Protein AF-X1P4J4-F1 (afdb_monomer)

pLDDT: mean 84.02, std 9.96, range [56.06, 95.88]

Mean predicted alig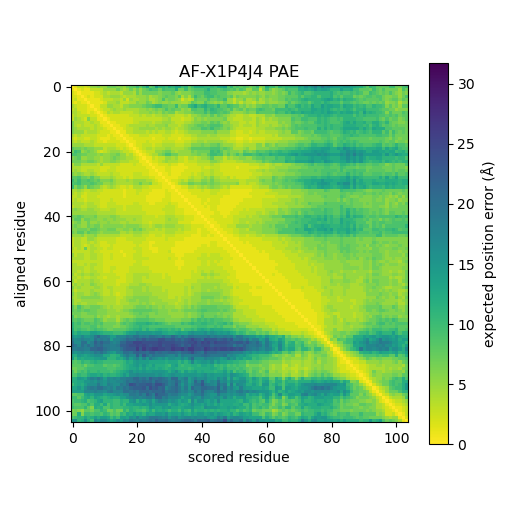ned error: 7.23 Å

Secondary structure (DSSP, 8-state):
-HHHHHHTTSB-TTS-B-TTSS-TTEEEETTEEEEEEE-GGGSTTSS-EEEEHHHHHHHHHHHHHHHHHHHHHHHHTT-SS---S-----STTTTT--HHHHH-

Radius of gyration: 17.4 Å; Cα contacts (8 Å, |Δi|>4): 92; chains: 1; bounding box: 40×24×51 Å

Nearest PDB structures (foldseek):
  4c1n-assembly2_K  TM=9.130E-01  e=7.853E-08  Carboxydothermus hydrogenoformans
  3zyy-assembly1_X  TM=9.201E-01  e=5.416E-07  Carboxydothermus hydrogenoformans

Foldseek 3Di:
DVLVCCVVQQADPVLDGDPPDPDPQWDADPQGIKGFPDDLVRDPVSHTDIDHSVNSVVVVVVLVVVVVVLVVVCVVVPNPDSPDPDDDDDDPCPVPDDPVSSVD

Structure (mmCIF, N/CA/C/O backbone):
data_AF-X1P4J4-F1
#
_entry.id   AF-X1P4J4-F1
#
loop_
_atom_site.group_PDB
_atom_site.id
_atom_site.type_symbol
_atom_site.label_atom_id
_atom_site.label_alt_id
_atom_site.label_comp_id
_atom_site.label_asym_id
_atom_site.label_entity_id
_atom_site.label_seq_id
_atom_site.pdbx_PDB_ins_code
_atom_site.Cartn_x
_atom_site.Cartn_y
_atom_site.Cartn_z
_atom_site.occupancy
_atom_site.B_iso_or_equiv
_atom_site.auth_seq_id
_atom_site.auth_comp_id
_atom_site.auth_asym_id
_atom_site.auth_atom_id
_atom_site.pdbx_PDB_model_num
ATOM 1 N N . MET A 1 1 ? 1.631 -8.571 2.276 1.00 72.38 1 MET A N 1
ATOM 2 C CA . MET A 1 1 ? 0.433 -7.997 2.928 1.00 72.38 1 MET A CA 1
ATOM 3 C C . MET A 1 1 ? -0.673 -7.705 1.920 1.00 72.38 1 MET A C 1
ATOM 5 O O . MET A 1 1 ? -1.690 -8.378 2.007 1.00 72.38 1 MET A O 1
ATOM 9 N N . LEU A 1 2 ? -0.473 -6.803 0.942 1.00 74.06 2 LEU A N 1
ATOM 10 C CA . LEU A 1 2 ? -1.459 -6.562 -0.131 1.00 74.06 2 LEU A CA 1
ATOM 11 C C . LEU A 1 2 ? -1.866 -7.844 -0.861 1.00 74.06 2 LEU A C 1
ATOM 13 O O . LEU A 1 2 ? -3.054 -8.121 -0.968 1.00 74.06 2 LEU A O 1
ATOM 17 N N . TYR A 1 3 ? -0.884 -8.663 -1.256 1.00 79.12 3 TYR A N 1
ATOM 18 C CA . TYR A 1 3 ? -1.139 -9.975 -1.852 1.00 79.12 3 TYR A CA 1
ATOM 19 C C . TYR A 1 3 ? -2.090 -10.822 -0.999 1.00 79.12 3 TYR A C 1
ATOM 21 O O . TYR A 1 3 ? -3.092 -11.321 -1.489 1.00 79.12 3 TYR A O 1
ATOM 29 N N . SER A 1 4 ? -1.817 -10.940 0.305 1.00 78.44 4 SER A N 1
ATOM 30 C CA . SER A 1 4 ? -2.660 -11.715 1.219 1.00 78.44 4 SER A CA 1
ATOM 31 C C . SER A 1 4 ? -4.085 -11.168 1.265 1.00 78.44 4 SER A C 1
ATOM 33 O O . SER A 1 4 ? -5.027 -11.946 1.276 1.00 78.44 4 SER A O 1
ATOM 35 N N . PHE A 1 5 ? -4.249 -9.844 1.255 1.00 80.94 5 PHE A N 1
ATOM 36 C CA . PHE A 1 5 ? -5.558 -9.195 1.295 1.00 80.94 5 PHE A CA 1
ATOM 37 C C . PHE A 1 5 ? -6.342 -9.391 -0.005 1.00 80.94 5 PHE A C 1
ATOM 39 O O . PHE A 1 5 ? -7.546 -9.620 0.054 1.00 80.94 5 PHE A O 1
ATOM 46 N N . GLN A 1 6 ? -5.682 -9.346 -1.162 1.00 77.12 6 GLN A N 1
ATOM 47 C CA . GLN A 1 6 ? -6.313 -9.659 -2.446 1.00 77.12 6 GLN A CA 1
ATOM 48 C C . GLN A 1 6 ? -6.660 -11.146 -2.553 1.00 77.12 6 GLN A C 1
ATOM 50 O O . GLN A 1 6 ? -7.774 -11.494 -2.930 1.00 77.12 6 GLN A O 1
ATOM 55 N N . HIS A 1 7 ? -5.738 -12.025 -2.156 1.00 79.69 7 HIS A N 1
ATOM 56 C CA . HIS A 1 7 ? -5.917 -13.473 -2.231 1.00 79.69 7 HIS A CA 1
ATOM 57 C C . HIS A 1 7 ? -7.069 -13.967 -1.347 1.00 79.69 7 HIS A C 1
ATOM 59 O O . HIS A 1 7 ? -7.817 -14.852 -1.746 1.00 79.69 7 HIS A O 1
ATOM 65 N N . VAL A 1 8 ? -7.255 -13.364 -0.166 1.00 82.81 8 VAL A N 1
ATOM 66 C CA . VAL A 1 8 ? -8.384 -13.675 0.728 1.00 82.81 8 VAL A CA 1
ATOM 67 C C . VAL A 1 8 ? -9.633 -12.819 0.464 1.00 82.81 8 VAL A C 1
ATOM 69 O O . VAL A 1 8 ? -10.585 -12.875 1.238 1.00 82.81 8 VAL A O 1
ATOM 72 N N . GLY A 1 9 ? -9.645 -12.016 -0.608 1.00 82.81 9 GLY A N 1
ATOM 73 C CA . GLY A 1 9 ? -10.814 -11.245 -1.052 1.00 82.81 9 GLY A CA 1
ATOM 74 C C . GLY A 1 9 ? -11.177 -10.028 -0.193 1.00 82.81 9 GLY A C 1
ATOM 75 O O . GLY A 1 9 ? -12.283 -9.501 -0.314 1.00 82.81 9 GLY A O 1
ATOM 76 N N . VAL A 1 10 ? -10.265 -9.572 0.671 1.00 87.69 10 VAL A N 1
ATOM 77 C CA . VAL A 1 10 ? -10.420 -8.371 1.512 1.00 87.69 10 VAL A CA 1
ATOM 78 C C . VAL A 1 10 ? -10.292 -7.090 0.697 1.00 87.69 10 VAL A C 1
ATOM 80 O O . VAL A 1 10 ? -10.970 -6.115 1.007 1.00 87.69 10 VAL A O 1
ATOM 83 N N . ILE A 1 11 ? -9.469 -7.092 -0.353 1.00 88.81 11 ILE A N 1
ATOM 84 C CA . ILE A 1 11 ? -9.319 -5.972 -1.291 1.00 88.81 11 ILE A CA 1
ATOM 85 C C . ILE A 1 11 ? -9.583 -6.479 -2.716 1.00 88.81 11 ILE A C 1
ATOM 87 O O . ILE A 1 11 ? -9.114 -7.554 -3.086 1.00 88.81 11 ILE A O 1
ATOM 91 N N . GLY A 1 12 ? -10.307 -5.703 -3.524 1.00 85.31 12 GLY A N 1
ATOM 92 C CA . GLY A 1 12 ? -10.459 -5.942 -4.962 1.00 85.31 12 GLY A CA 1
ATOM 93 C C . GLY A 1 12 ? -9.230 -5.531 -5.788 1.00 85.31 12 GLY A C 1
ATOM 94 O O . GLY A 1 12 ? -8.304 -4.880 -5.307 1.00 85.31 12 GLY A O 1
ATOM 95 N N . GLN A 1 13 ? -9.224 -5.849 -7.086 1.00 80.38 13 GLN A N 1
ATOM 96 C CA . GLN A 1 13 ? -8.136 -5.422 -7.988 1.00 80.38 13 GLN A CA 1
ATOM 97 C C . GLN A 1 13 ? -8.018 -3.893 -8.121 1.00 80.38 13 GLN A C 1
ATOM 99 O O . GLN A 1 13 ? -6.964 -3.379 -8.474 1.00 80.38 13 GLN A O 1
ATOM 104 N N . ASN A 1 14 ? -9.084 -3.161 -7.798 1.00 82.88 14 ASN A N 1
ATOM 105 C CA . ASN A 1 14 ? -9.122 -1.700 -7.786 1.00 82.88 14 ASN A CA 1
ATOM 106 C C . ASN A 1 14 ? -8.537 -1.067 -6.506 1.00 82.88 14 ASN A C 1
ATOM 108 O O . ASN A 1 14 ? -8.680 0.138 -6.327 1.00 82.88 14 ASN A O 1
ATOM 112 N N . GLY A 1 15 ? -7.954 -1.855 -5.594 1.00 84.44 15 GLY A N 1
ATOM 113 C CA . GLY A 1 15 ? -7.392 -1.348 -4.336 1.00 84.44 15 GLY A CA 1
ATOM 114 C C . GLY A 1 15 ? -8.431 -1.014 -3.258 1.00 84.44 15 GLY A C 1
ATOM 115 O O . GLY A 1 15 ? -8.065 -0.519 -2.196 1.00 84.44 15 GLY A O 1
ATOM 116 N N . LYS A 1 16 ? -9.720 -1.305 -3.488 1.00 89.12 16 LYS A N 1
ATOM 117 C CA . LYS A 1 16 ? -10.807 -1.007 -2.542 1.00 89.12 16 LYS A CA 1
ATOM 118 C C . LYS A 1 16 ? -11.152 -2.193 -1.659 1.00 89.12 16 LYS A C 1
ATOM 120 O O . LYS A 1 16 ? -11.149 -3.336 -2.120 1.00 89.12 16 LY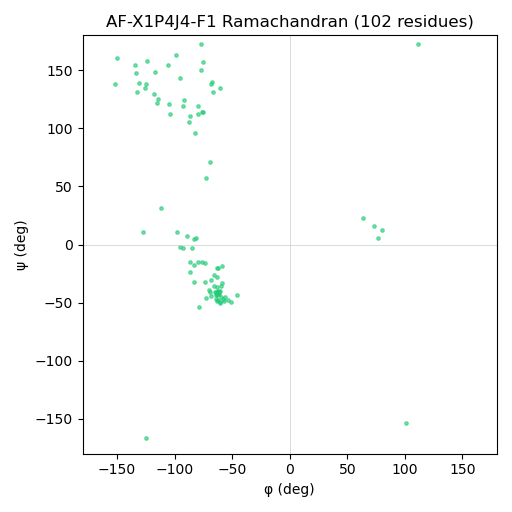S A O 1
ATOM 125 N N . PHE A 1 17 ? -11.484 -1.917 -0.398 1.00 92.56 17 PHE A N 1
ATOM 126 C CA . PHE A 1 17 ? -11.919 -2.961 0.526 1.00 92.56 17 PHE A CA 1
ATOM 127 C C . PHE A 1 17 ? -13.277 -3.532 0.120 1.00 92.56 17 PHE A C 1
ATOM 129 O O . PHE A 1 17 ? -14.194 -2.797 -0.253 1.00 92.56 17 PHE A O 1
ATOM 136 N N . ASN A 1 18 ? -13.421 -4.848 0.254 1.00 90.38 18 ASN A N 1
ATOM 137 C CA . ASN A 1 18 ? -14.701 -5.514 0.101 1.00 90.38 18 ASN A CA 1
ATOM 138 C C . ASN A 1 18 ? -15.569 -5.266 1.346 1.00 90.38 18 ASN A C 1
ATOM 140 O O . ASN A 1 18 ? -15.249 -5.712 2.450 1.00 90.38 18 ASN A O 1
ATOM 144 N N . ARG A 1 19 ? -16.666 -4.530 1.153 1.00 87.62 19 ARG A N 1
ATOM 145 C CA . ARG A 1 19 ? -17.581 -4.090 2.219 1.00 87.62 19 ARG A CA 1
ATOM 146 C C . ARG A 1 19 ? -18.654 -5.125 2.547 1.00 87.62 19 ARG A C 1
ATOM 148 O O . ARG A 1 19 ? -19.261 -5.037 3.608 1.00 87.62 19 ARG A O 1
ATOM 155 N N . ASP A 1 20 ? -18.840 -6.111 1.675 1.00 86.31 20 ASP A N 1
ATOM 156 C CA . ASP A 1 20 ? -19.834 -7.174 1.841 1.00 86.31 20 ASP A CA 1
ATOM 157 C C . ASP A 1 20 ? -19.301 -8.331 2.702 1.00 86.31 20 ASP A C 1
ATOM 159 O O . ASP A 1 20 ? -20.014 -9.289 3.007 1.00 86.31 20 ASP A O 1
ATOM 163 N N . LEU A 1 21 ? -18.035 -8.257 3.124 1.00 83.88 21 LEU A N 1
ATOM 164 C CA . LEU A 1 21 ? -17.447 -9.238 4.022 1.00 83.88 21 LEU A CA 1
ATOM 165 C C . LEU A 1 21 ? -18.101 -9.169 5.400 1.00 83.88 21 LEU A C 1
ATOM 167 O O . LEU A 1 21 ? -18.147 -8.118 6.039 1.00 83.88 21 LEU A O 1
ATOM 171 N N . ALA A 1 22 ? -18.498 -10.331 5.919 1.00 84.25 22 ALA A N 1
ATOM 172 C CA . ALA A 1 22 ? -19.007 -10.494 7.278 1.00 84.25 22 ALA A CA 1
ATOM 173 C C . ALA A 1 22 ? -17.882 -10.375 8.333 1.00 84.25 22 ALA A C 1
ATOM 175 O O . ALA A 1 22 ? -17.629 -11.288 9.118 1.00 84.25 22 ALA A O 1
ATOM 176 N N . THR A 1 23 ? -17.169 -9.247 8.350 1.00 86.88 23 THR A N 1
ATOM 177 C CA . THR A 1 23 ? -16.072 -8.957 9.277 1.00 86.88 23 THR A CA 1
ATOM 178 C C . THR A 1 23 ? -16.239 -7.590 9.919 1.00 86.88 23 THR A C 1
ATOM 180 O O . THR A 1 23 ? -16.542 -6.600 9.267 1.00 86.88 23 THR A O 1
ATOM 183 N N . LYS A 1 24 ? -15.953 -7.511 11.220 1.00 89.12 24 LYS A N 1
ATOM 184 C CA . LYS A 1 24 ? -15.903 -6.236 11.956 1.00 89.12 24 LYS A CA 1
ATOM 185 C C . LYS A 1 24 ? -14.561 -5.509 11.801 1.00 89.12 24 LYS A C 1
ATOM 187 O O . LYS A 1 24 ? -14.313 -4.542 12.514 1.00 89.12 24 LYS A O 1
ATOM 192 N N . ARG A 1 25 ? -13.645 -6.035 10.976 1.00 92.75 25 ARG A N 1
ATOM 193 C CA . ARG A 1 25 ? -12.308 -5.453 10.774 1.00 92.75 25 ARG A CA 1
ATOM 194 C C . ARG A 1 25 ? -12.282 -4.375 9.698 1.00 92.75 25 ARG A C 1
ATOM 196 O O . ARG A 1 25 ? -11.393 -3.540 9.769 1.00 92.75 25 ARG A O 1
ATOM 203 N N . VAL A 1 26 ? -13.224 -4.390 8.755 1.00 94.06 26 VAL A N 1
ATOM 204 C CA . VAL A 1 26 ? -13.387 -3.346 7.735 1.00 94.06 26 VAL A CA 1
ATOM 205 C C . VAL A 1 26 ? -14.377 -2.312 8.265 1.00 94.06 26 VAL A C 1
ATOM 207 O O . VAL A 1 26 ? -15.487 -2.676 8.653 1.00 94.06 26 VAL A O 1
ATOM 210 N N . ARG A 1 27 ? -13.988 -1.037 8.309 1.00 94.12 27 ARG A N 1
ATOM 211 C CA . ARG A 1 27 ? -14.858 0.063 8.760 1.00 94.12 27 ARG A CA 1
ATOM 212 C C . ARG A 1 27 ? -14.507 1.382 8.057 1.00 94.12 27 ARG A C 1
ATOM 214 O O . ARG A 1 27 ? -13.400 1.489 7.531 1.00 94.12 27 ARG A O 1
ATOM 221 N N . PRO A 1 28 ? -15.409 2.380 8.037 1.00 93.56 28 PRO A N 1
ATOM 222 C CA . PRO A 1 28 ? -15.048 3.733 7.624 1.00 93.56 28 PRO A CA 1
ATOM 223 C C . PRO A 1 28 ? -14.101 4.388 8.645 1.00 93.56 28 PRO A C 1
ATOM 225 O O . PRO A 1 28 ? -14.313 4.272 9.853 1.00 93.56 28 PRO A O 1
ATOM 228 N N . GLY A 1 29 ? -13.085 5.083 8.141 1.00 91.75 29 GLY A N 1
ATOM 229 C CA . GLY A 1 29 ? -12.149 5.940 8.870 1.00 91.75 29 GLY A CA 1
ATOM 230 C C . GLY A 1 29 ? -12.115 7.359 8.281 1.00 91.75 29 GLY A C 1
ATOM 231 O O . GLY A 1 29 ? -12.991 7.736 7.501 1.00 91.75 29 GLY A O 1
ATOM 232 N N . SER A 1 30 ? -11.112 8.158 8.657 1.00 89.19 30 SER A N 1
ATOM 233 C CA . SER A 1 30 ? -10.940 9.543 8.174 1.00 89.19 30 SER A CA 1
ATOM 234 C C . SER A 1 30 ? -10.630 9.627 6.680 1.00 89.19 30 SER A C 1
ATOM 236 O O . SER A 1 30 ? -11.109 10.529 6.000 1.00 89.19 30 SER A O 1
ATOM 238 N N . ASP A 1 31 ? -9.866 8.661 6.176 1.00 86.12 31 ASP A N 1
ATOM 239 C CA . ASP A 1 31 ? -9.269 8.678 4.837 1.00 86.12 31 ASP A CA 1
ATOM 240 C C . ASP A 1 31 ? -9.887 7.611 3.918 1.00 86.12 31 ASP A C 1
ATOM 242 O O . ASP A 1 31 ? -9.237 7.038 3.046 1.00 86.12 31 ASP A O 1
ATOM 246 N N . GLY A 1 32 ? -11.169 7.312 4.137 1.00 90.56 32 GLY A N 1
ATOM 247 C CA . GLY A 1 32 ? -11.886 6.235 3.460 1.00 90.56 32 GLY A CA 1
ATOM 248 C C . GLY A 1 32 ? -12.007 4.991 4.333 1.00 90.56 32 GLY A C 1
ATOM 249 O O . GLY A 1 32 ? -12.067 5.083 5.556 1.00 90.56 32 GLY A O 1
ATOM 250 N N . TYR A 1 33 ? -12.121 3.817 3.716 1.00 94.38 33 TYR A N 1
ATOM 251 C CA . TYR A 1 33 ? -12.207 2.571 4.477 1.00 94.38 33 TYR A CA 1
ATOM 252 C C . TYR A 1 33 ? -10.833 2.140 4.996 1.00 94.38 33 TYR A C 1
ATOM 254 O O . TYR A 1 33 ? -9.798 2.382 4.375 1.00 94.38 33 TYR A O 1
ATOM 262 N N . GLU A 1 34 ? -10.840 1.461 6.136 1.00 95.19 34 GLU A N 1
ATOM 263 C CA . GLU A 1 34 ? -9.650 0.908 6.769 1.00 95.19 34 GLU A CA 1
ATOM 264 C C . GLU A 1 34 ? -9.889 -0.531 7.228 1.00 95.19 34 GLU A C 1
ATOM 266 O O . GLU A 1 34 ? -11.020 -0.938 7.517 1.00 95.19 34 GLU A O 1
ATOM 271 N N . TYR A 1 35 ? -8.803 -1.296 7.321 1.00 94.62 35 TYR A N 1
ATOM 272 C CA . TYR A 1 35 ? -8.794 -2.638 7.884 1.00 94.62 35 TYR A CA 1
ATOM 273 C C . TYR A 1 35 ? -7.962 -2.686 9.164 1.00 94.62 35 TYR A C 1
ATOM 275 O O . TYR A 1 35 ? -6.775 -2.363 9.164 1.00 94.62 35 TYR A O 1
ATOM 283 N N . ILE A 1 36 ? -8.565 -3.166 10.251 1.00 94.69 36 ILE A N 1
ATOM 284 C CA . ILE A 1 36 ? -7.891 -3.335 11.542 1.00 94.69 36 ILE A CA 1
ATOM 285 C C . ILE A 1 36 ? -6.981 -4.567 11.497 1.00 94.69 36 ILE A C 1
ATOM 287 O O . ILE A 1 36 ? -7.463 -5.704 11.452 1.00 94.69 36 ILE A O 1
ATOM 291 N N . LEU A 1 37 ? -5.668 -4.351 11.586 1.00 93.06 37 LEU A N 1
ATOM 292 C CA . LEU A 1 37 ? -4.655 -5.404 11.710 1.00 93.06 37 LEU A CA 1
ATOM 293 C C . LEU A 1 37 ? -4.593 -5.919 13.144 1.00 93.06 37 LEU A C 1
ATOM 295 O O . LEU A 1 37 ? -4.795 -7.111 13.385 1.00 93.06 37 LEU A O 1
ATOM 299 N N . ALA A 1 38 ? -4.421 -5.003 14.093 1.00 95.12 38 ALA A N 1
ATOM 300 C CA . ALA A 1 38 ? -4.391 -5.282 15.522 1.00 95.12 38 ALA A CA 1
ATOM 301 C C . ALA A 1 38 ? -5.292 -4.285 16.250 1.00 95.12 38 ALA A C 1
ATOM 303 O O . ALA A 1 38 ? -5.225 -3.083 16.001 1.00 95.12 38 ALA A O 1
ATOM 304 N N . ARG A 1 39 ? -6.160 -4.779 17.134 1.00 94.75 39 ARG A N 1
ATOM 305 C CA . ARG A 1 39 ? -7.039 -3.921 17.942 1.00 94.75 39 ARG A CA 1
ATOM 306 C C . ARG A 1 39 ? -6.245 -3.250 19.055 1.00 94.75 39 ARG A C 1
ATOM 308 O O . ARG A 1 39 ? -5.283 -3.830 19.534 1.00 94.75 39 ARG A O 1
ATOM 315 N N . ALA A 1 40 ? -6.714 -2.122 19.576 1.00 95.81 40 ALA A N 1
ATOM 316 C CA . ALA A 1 40 ? -6.070 -1.377 20.660 1.00 95.81 40 ALA A CA 1
ATOM 317 C C . ALA A 1 40 ? -5.611 -2.262 21.833 1.00 95.81 40 ALA A C 1
ATOM 319 O O . ALA A 1 40 ? -4.473 -2.148 22.280 1.00 95.81 40 ALA A O 1
ATOM 320 N N . ARG A 1 41 ? -6.458 -3.211 22.261 1.00 95.88 41 ARG A N 1
ATOM 321 C CA . ARG A 1 41 ? -6.175 -4.183 23.339 1.00 95.88 41 ARG A CA 1
ATOM 322 C C . ARG A 1 41 ? -5.017 -5.154 23.047 1.00 95.88 41 ARG A C 1
ATOM 324 O O . ARG A 1 41 ? -4.512 -5.788 23.961 1.00 95.88 41 ARG A O 1
ATOM 331 N N . GLU A 1 42 ? -4.668 -5.327 21.776 1.00 95.00 42 GLU A N 1
ATOM 332 C CA . GLU A 1 42 ? -3.595 -6.195 21.271 1.00 95.00 42 GLU A CA 1
ATOM 333 C C . GLU A 1 42 ? -2.288 -5.402 21.061 1.00 95.00 42 GLU A C 1
ATOM 335 O O . GLU A 1 42 ? -1.273 -5.978 20.682 1.00 95.00 42 GLU A O 1
ATOM 340 N N . THR A 1 43 ? -2.294 -4.084 21.299 1.00 95.31 43 THR A N 1
ATOM 341 C CA . THR A 1 43 ? -1.166 -3.186 21.013 1.00 95.31 43 THR A CA 1
ATOM 342 C C . THR A 1 43 ? -0.620 -2.543 22.283 1.00 95.31 43 THR A C 1
ATOM 344 O O . THR A 1 43 ? -1.368 -2.215 23.200 1.00 95.31 43 THR A O 1
ATOM 347 N N . GLN A 1 44 ? 0.686 -2.273 22.312 1.00 95.12 44 GLN A N 1
ATOM 348 C CA . GLN A 1 44 ? 1.324 -1.550 23.421 1.00 95.12 44 GLN A CA 1
ATOM 349 C C . GLN A 1 44 ? 1.013 -0.043 23.425 1.00 95.12 44 GLN A C 1
ATOM 351 O O . GLN A 1 44 ? 1.221 0.625 24.431 1.00 95.12 44 GLN A O 1
ATOM 356 N N . ILE A 1 45 ? 0.502 0.494 22.312 1.00 95.62 45 ILE A N 1
ATOM 357 C CA . ILE A 1 45 ? 0.176 1.919 22.154 1.00 95.62 45 ILE A CA 1
ATOM 358 C C . ILE A 1 45 ? -1.280 2.253 22.511 1.00 95.62 45 ILE A C 1
ATOM 360 O O . ILE A 1 45 ? -1.670 3.417 22.446 1.00 95.62 45 ILE A O 1
ATOM 364 N N . GLY A 1 46 ? -2.098 1.247 22.848 1.00 95.00 46 GLY A N 1
ATOM 365 C CA . GLY A 1 46 ? -3.507 1.430 23.208 1.00 95.00 46 GLY A CA 1
ATOM 366 C C . GLY A 1 46 ? -4.384 1.978 22.076 1.00 95.00 46 GLY A C 1
ATOM 367 O O . GLY A 1 46 ? -5.428 2.569 22.345 1.00 95.00 46 GLY A O 1
ATOM 368 N N . LYS A 1 47 ? -3.973 1.806 20.815 1.00 94.88 47 LYS A N 1
ATOM 369 C CA . LYS A 1 47 ? -4.678 2.290 19.618 1.00 94.88 47 LYS A CA 1
ATOM 370 C C . LYS A 1 47 ? -4.745 1.184 18.575 1.00 94.88 47 LYS A C 1
ATOM 372 O O . LYS A 1 47 ? -3.835 0.367 18.491 1.00 94.88 47 LYS A O 1
ATOM 377 N N . ASP A 1 48 ? -5.814 1.155 17.787 1.00 95.75 48 ASP A N 1
ATOM 378 C CA . ASP A 1 48 ? -5.911 0.219 16.666 1.00 95.75 48 ASP A CA 1
ATOM 379 C C . ASP A 1 48 ? -4.762 0.477 15.671 1.00 95.75 48 ASP A C 1
ATOM 381 O O . ASP A 1 48 ? -4.495 1.623 15.311 1.00 95.75 48 ASP A O 1
ATOM 385 N N . ILE A 1 49 ? -4.099 -0.587 15.212 1.00 95.31 49 ILE A N 1
ATOM 386 C CA . ILE A 1 49 ? -3.199 -0.538 14.055 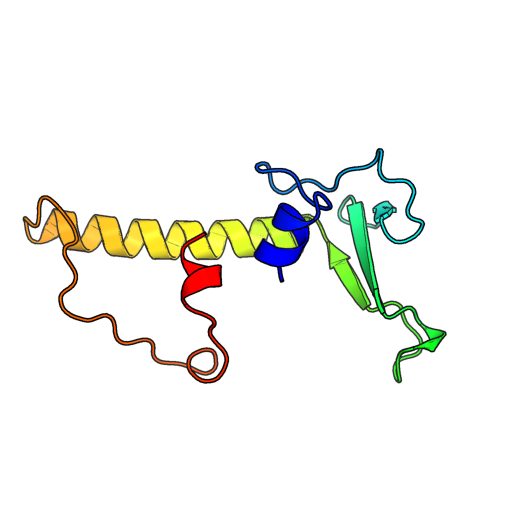1.00 95.31 49 ILE A CA 1
ATOM 387 C C . ILE A 1 49 ? -4.034 -0.905 12.836 1.00 95.31 49 ILE A C 1
ATOM 389 O O . ILE A 1 49 ? -4.579 -2.013 12.753 1.00 95.31 49 ILE A O 1
ATOM 393 N N . VAL A 1 50 ? -4.127 0.026 11.894 1.00 94.94 50 VAL A N 1
ATOM 394 C CA . VAL A 1 50 ? -4.980 -0.079 10.710 1.00 94.94 50 VAL A CA 1
ATOM 395 C C . VAL A 1 50 ? -4.159 0.084 9.435 1.00 94.94 50 VAL A C 1
ATOM 397 O O . VAL A 1 50 ? -3.069 0.649 9.462 1.00 94.94 50 VAL A O 1
ATOM 400 N N . ILE A 1 51 ? -4.686 -0.431 8.327 1.00 93.81 51 ILE A N 1
ATOM 401 C CA . ILE A 1 51 ? -4.239 -0.099 6.971 1.00 93.81 51 ILE A CA 1
ATOM 402 C C . ILE A 1 51 ? -5.405 0.539 6.221 1.00 93.81 51 ILE A C 1
ATOM 404 O O . ILE A 1 51 ? -6.512 -0.005 6.227 1.00 93.81 51 ILE A O 1
ATOM 408 N N . THR A 1 52 ? -5.170 1.694 5.609 1.00 94.56 52 THR A N 1
ATOM 409 C CA . THR A 1 52 ? -6.203 2.486 4.927 1.00 94.56 52 THR A CA 1
ATOM 410 C C . THR A 1 52 ? -6.194 2.253 3.416 1.00 94.56 52 THR A C 1
ATOM 412 O O . THR A 1 52 ? -5.211 1.767 2.853 1.00 94.56 52 THR A O 1
ATOM 415 N N . GLU A 1 53 ? -7.277 2.629 2.729 1.00 92.19 53 GLU A N 1
ATOM 416 C CA . GLU A 1 53 ? -7.283 2.680 1.258 1.00 92.19 53 GLU A CA 1
ATOM 417 C C . GLU A 1 53 ? -6.210 3.629 0.707 1.00 92.19 53 GLU A C 1
ATOM 419 O O . GLU A 1 53 ? -5.613 3.327 -0.321 1.00 92.19 53 GLU A O 1
ATOM 424 N N . VAL A 1 54 ? -5.902 4.725 1.407 1.00 92.62 54 VAL A N 1
ATOM 425 C CA . VAL A 1 54 ? -4.826 5.645 1.009 1.00 92.62 54 VAL A CA 1
ATOM 426 C C . VAL A 1 54 ? -3.457 4.965 1.081 1.00 92.62 54 VAL A C 1
ATOM 428 O O . VAL A 1 54 ? -2.649 5.125 0.166 1.00 92.62 54 VAL A O 1
ATOM 431 N N . ASP A 1 55 ? -3.195 4.163 2.115 1.00 92.19 55 ASP A N 1
ATOM 432 C CA . ASP A 1 55 ? -1.953 3.384 2.215 1.00 92.19 55 ASP A CA 1
ATOM 433 C C . ASP A 1 55 ? -1.833 2.374 1.067 1.00 92.19 55 ASP A C 1
ATOM 435 O O . ASP A 1 55 ? -0.762 2.219 0.473 1.00 92.19 55 ASP A O 1
ATOM 439 N N . ILE A 1 56 ? -2.942 1.708 0.728 1.00 90.94 56 ILE A N 1
ATOM 440 C CA . ILE A 1 56 ? -3.019 0.756 -0.388 1.00 90.94 56 ILE A CA 1
ATOM 441 C C . ILE A 1 56 ? -2.746 1.469 -1.717 1.00 90.94 56 ILE A C 1
ATOM 443 O O . ILE A 1 56 ? -1.903 1.012 -2.491 1.00 90.94 56 ILE A O 1
ATOM 447 N N . ASP A 1 57 ? -3.401 2.603 -1.962 1.00 90.25 57 ASP A N 1
ATOM 448 C CA . ASP A 1 57 ? -3.236 3.399 -3.180 1.00 90.25 57 ASP A CA 1
ATOM 449 C C . ASP A 1 57 ? -1.797 3.920 -3.319 1.00 90.25 57 ASP A C 1
ATOM 451 O O . ASP A 1 57 ? -1.209 3.871 -4.405 1.00 90.25 57 ASP A O 1
ATOM 455 N N . ASN A 1 58 ? -1.190 4.369 -2.219 1.00 90.19 58 ASN A N 1
ATOM 456 C CA . ASN A 1 58 ? 0.207 4.801 -2.193 1.00 90.19 58 ASN A CA 1
ATOM 457 C C . ASN A 1 58 ? 1.164 3.650 -2.528 1.00 90.19 58 ASN A C 1
ATOM 459 O O . ASN A 1 58 ? 2.105 3.832 -3.306 1.00 90.19 58 ASN A O 1
ATOM 463 N N . LEU A 1 59 ? 0.906 2.453 -2.000 1.00 88.31 59 LEU A N 1
ATOM 464 C CA . LEU A 1 59 ? 1.730 1.277 -2.266 1.00 88.31 59 LEU A CA 1
ATOM 465 C C . LEU A 1 59 ? 1.587 0.784 -3.717 1.00 88.31 59 LEU A C 1
ATOM 467 O O . LEU A 1 59 ? 2.592 0.468 -4.358 1.00 88.31 59 LEU A O 1
ATOM 471 N N . LEU A 1 60 ? 0.369 0.787 -4.273 1.00 87.69 60 LEU A N 1
ATOM 472 C CA . LEU A 1 60 ? 0.124 0.483 -5.688 1.00 87.69 60 LEU A CA 1
ATOM 473 C C . LEU A 1 60 ? 0.832 1.483 -6.607 1.00 87.69 60 LEU A C 1
ATOM 475 O O . LEU A 1 60 ? 1.471 1.083 -7.581 1.00 87.69 60 LEU A O 1
ATOM 479 N N . ARG A 1 61 ? 0.780 2.777 -6.271 1.00 87.94 61 ARG A N 1
ATOM 480 C CA . ARG A 1 61 ? 1.472 3.831 -7.022 1.00 87.94 61 ARG A CA 1
ATOM 481 C C . ARG A 1 61 ? 2.984 3.641 -7.002 1.00 87.94 61 ARG A C 1
ATOM 483 O O . ARG A 1 61 ? 3.618 3.785 -8.044 1.00 87.94 61 ARG A O 1
ATOM 490 N N . ALA A 1 62 ? 3.557 3.286 -5.853 1.00 88.19 62 ALA A N 1
ATOM 491 C CA . ALA A 1 62 ? 4.983 3.001 -5.741 1.00 88.19 62 ALA A CA 1
ATOM 492 C C . ALA A 1 62 ? 5.394 1.794 -6.610 1.00 88.19 62 ALA A C 1
ATOM 494 O O . ALA A 1 62 ? 6.335 1.912 -7.397 1.00 88.19 62 ALA A O 1
ATOM 495 N N . LYS A 1 63 ? 4.649 0.673 -6.552 1.00 87.12 63 LYS A N 1
ATOM 496 C CA . LYS A 1 63 ? 4.883 -0.514 -7.407 1.00 87.12 63 LYS A CA 1
ATOM 497 C C . LYS A 1 63 ? 4.799 -0.150 -8.894 1.00 87.12 63 LYS A C 1
ATOM 499 O O . LYS A 1 63 ? 5.689 -0.501 -9.668 1.00 87.12 63 LYS A O 1
ATOM 504 N N . ALA A 1 64 ? 3.761 0.591 -9.285 1.00 87.69 64 ALA A N 1
ATOM 505 C CA . ALA A 1 64 ? 3.555 1.022 -10.665 1.00 87.69 64 ALA A CA 1
ATOM 506 C C . ALA A 1 64 ? 4.676 1.950 -11.160 1.00 87.69 64 ALA A C 1
ATOM 508 O O . ALA A 1 64 ? 5.163 1.773 -12.274 1.00 87.69 64 ALA A O 1
ATOM 509 N N . ALA A 1 65 ? 5.122 2.900 -10.333 1.00 90.38 65 ALA A N 1
ATOM 510 C CA . ALA A 1 65 ? 6.214 3.808 -10.673 1.00 90.38 65 ALA A CA 1
ATOM 511 C C . ALA A 1 65 ? 7.541 3.061 -10.874 1.00 90.38 65 ALA A C 1
ATOM 513 O O . ALA A 1 65 ? 8.240 3.318 -11.854 1.00 90.38 65 ALA A O 1
ATOM 514 N N . MET A 1 66 ? 7.862 2.101 -9.998 1.00 87.81 66 MET A N 1
ATOM 515 C CA . MET A 1 66 ? 9.051 1.256 -10.154 1.00 87.81 66 MET A CA 1
ATOM 516 C C . MET A 1 66 ? 8.998 0.449 -11.454 1.00 87.81 66 MET A C 1
ATOM 518 O O . MET A 1 66 ? 9.942 0.492 -12.241 1.00 87.81 66 MET A O 1
ATOM 522 N N . TYR A 1 67 ? 7.876 -0.227 -11.719 1.00 86.81 67 TYR A N 1
ATOM 523 C CA . TYR A 1 67 ? 7.691 -1.000 -12.947 1.00 86.81 67 TYR A CA 1
ATOM 524 C C . TYR A 1 67 ? 7.805 -0.124 -14.203 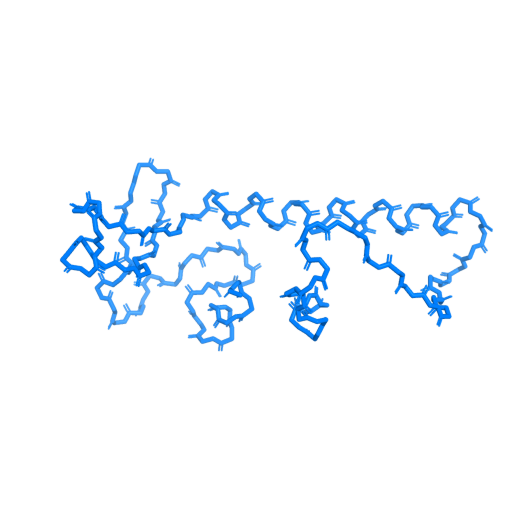1.00 86.81 67 TYR A C 1
ATOM 526 O O . TYR A 1 67 ? 8.509 -0.479 -15.149 1.00 86.81 67 TYR A O 1
ATOM 534 N N . ALA A 1 68 ? 7.163 1.047 -14.205 1.00 88.38 68 ALA A N 1
ATOM 535 C CA . ALA A 1 68 ? 7.228 1.992 -15.313 1.00 88.38 68 ALA A CA 1
ATOM 536 C C . ALA A 1 68 ? 8.655 2.512 -15.544 1.00 88.38 68 ALA A C 1
ATOM 538 O O . ALA A 1 68 ? 9.089 2.601 -16.693 1.00 88.38 68 ALA A O 1
ATOM 539 N N . GLY A 1 69 ? 9.400 2.807 -14.475 1.00 88.69 69 GLY A N 1
ATOM 540 C CA . GLY A 1 69 ? 10.806 3.203 -14.556 1.00 88.69 69 GLY A CA 1
ATOM 541 C C . GLY A 1 69 ? 11.670 2.115 -15.196 1.00 88.69 69 GLY A C 1
ATOM 542 O O . GLY A 1 69 ? 12.365 2.379 -16.177 1.00 88.69 69 GLY A O 1
ATOM 543 N N . CYS A 1 70 ? 11.555 0.878 -14.706 1.00 86.31 70 CYS A N 1
ATOM 544 C CA . CYS A 1 70 ? 12.245 -0.287 -15.262 1.00 86.31 70 CYS A CA 1
ATOM 545 C C . CYS A 1 70 ? 11.916 -0.500 -16.748 1.00 86.31 70 CYS A C 1
ATOM 547 O O . CYS A 1 70 ? 12.823 -0.619 -17.572 1.00 86.31 70 CYS A O 1
ATOM 549 N N . GLN A 1 71 ? 10.629 -0.475 -17.109 1.00 85.75 71 GLN A N 1
ATOM 550 C CA . GLN A 1 71 ? 10.186 -0.664 -18.490 1.00 85.75 71 GLN A CA 1
ATOM 551 C C . GLN A 1 71 ? 10.685 0.458 -19.415 1.00 85.75 71 GLN A C 1
ATOM 553 O O . GLN A 1 71 ? 11.102 0.196 -20.544 1.00 85.75 71 GLN A O 1
ATOM 558 N N . THR A 1 72 ? 10.653 1.707 -18.945 1.00 87.81 72 THR A N 1
ATOM 559 C CA . THR A 1 72 ? 11.126 2.869 -19.711 1.00 87.81 72 THR A CA 1
ATOM 560 C C . THR A 1 72 ? 12.618 2.758 -19.995 1.00 87.81 72 THR A C 1
ATOM 562 O O . THR A 1 72 ? 13.042 2.976 -21.130 1.00 87.81 72 THR A O 1
ATOM 565 N N . LEU A 1 73 ? 13.409 2.350 -18.999 1.00 86.44 73 LEU A N 1
ATOM 566 C CA . LEU A 1 73 ? 14.846 2.166 -19.165 1.00 86.44 73 LEU A CA 1
ATOM 567 C C . LEU A 1 73 ? 15.158 1.052 -20.174 1.00 86.44 73 LEU A C 1
ATOM 569 O O . LEU A 1 73 ? 15.928 1.295 -21.100 1.00 86.44 73 LEU A O 1
ATOM 573 N N . CYS A 1 74 ? 14.513 -0.119 -20.078 1.00 84.12 74 CYS A N 1
ATOM 574 C CA . CYS A 1 74 ? 14.700 -1.197 -21.064 1.00 84.12 74 CYS A CA 1
ATOM 575 C C . CYS A 1 74 ? 14.400 -0.726 -22.492 1.00 84.12 74 CYS A C 1
ATOM 577 O O . CYS A 1 74 ? 15.182 -0.975 -23.409 1.00 84.12 74 CYS A O 1
ATOM 579 N N . LYS A 1 75 ? 13.284 -0.004 -22.669 1.00 82.50 75 LYS A N 1
ATOM 580 C CA . LYS A 1 75 ? 12.893 0.556 -23.967 1.00 82.50 75 LYS A CA 1
ATOM 581 C C . LYS A 1 75 ? 13.931 1.549 -24.486 1.00 82.50 75 LYS A C 1
ATOM 583 O O . LYS A 1 75 ? 14.246 1.520 -25.670 1.00 82.50 75 LYS A O 1
ATOM 588 N N . SER A 1 76 ? 14.489 2.395 -23.616 1.00 83.75 76 SER A N 1
ATOM 589 C CA . SER A 1 76 ? 15.499 3.384 -24.020 1.00 83.75 76 SER A CA 1
ATOM 590 C C . SER A 1 76 ? 16.812 2.767 -24.506 1.00 83.75 76 SER A C 1
ATOM 592 O O . SER A 1 76 ? 17.487 3.377 -25.329 1.00 83.75 76 SER A O 1
ATOM 594 N N . VAL A 1 77 ? 17.155 1.557 -24.050 1.00 85.19 77 VAL A N 1
ATOM 595 C CA . VAL A 1 77 ? 18.370 0.839 -24.474 1.00 85.19 77 VAL A CA 1
ATOM 596 C C . VAL A 1 77 ? 18.101 -0.196 -25.576 1.00 85.19 77 VAL A C 1
ATOM 598 O O . VAL A 1 77 ? 18.977 -0.989 -25.904 1.00 85.19 77 VAL A O 1
ATOM 601 N N . GLY A 1 78 ? 16.900 -0.190 -26.169 1.00 76.81 78 GLY A N 1
ATOM 602 C CA . GLY A 1 78 ? 16.553 -1.038 -27.314 1.00 76.81 78 GLY A CA 1
ATOM 603 C C . GLY A 1 78 ? 16.201 -2.489 -26.972 1.00 76.81 78 GLY A C 1
ATOM 604 O O . GLY A 1 78 ? 16.097 -3.314 -27.878 1.00 76.81 78 GLY A O 1
ATOM 605 N N . MET A 1 79 ? 15.983 -2.820 -25.695 1.00 74.31 79 MET A N 1
ATOM 606 C CA . MET A 1 79 ? 15.510 -4.150 -25.302 1.00 74.31 79 MET A CA 1
ATOM 607 C C . MET A 1 79 ? 13.993 -4.252 -25.519 1.00 74.31 79 MET A C 1
ATOM 609 O O . MET A 1 79 ? 13.210 -3.583 -24.842 1.00 74.31 79 MET A O 1
ATOM 613 N N . GLY A 1 80 ? 13.572 -5.079 -26.484 1.00 64.31 80 GLY A N 1
ATOM 614 C CA . GLY A 1 80 ? 12.157 -5.286 -26.837 1.00 64.31 80 GLY A CA 1
ATOM 615 C C . GLY A 1 80 ? 11.344 -6.008 -25.755 1.00 64.31 80 GLY A C 1
ATOM 616 O O . GLY A 1 80 ? 10.161 -5.729 -25.571 1.00 64.31 80 GLY A O 1
ATOM 617 N N . SER A 1 81 ? 12.000 -6.872 -24.986 1.00 63.31 81 SER A N 1
ATOM 618 C CA . SER A 1 81 ? 11.516 -7.447 -23.733 1.00 63.31 81 SER A CA 1
ATOM 619 C C . SER A 1 81 ? 12.562 -7.161 -22.661 1.00 63.31 81 SER A C 1
A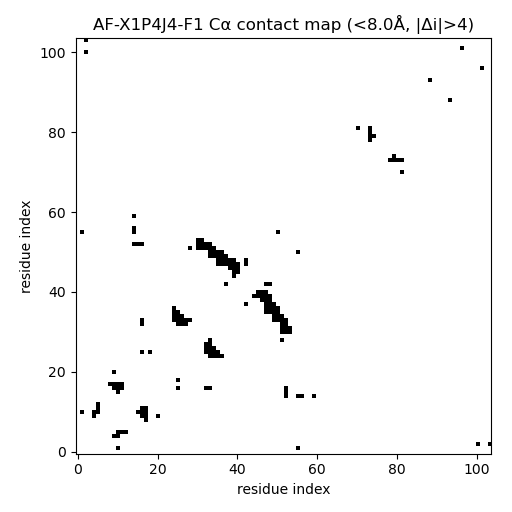TOM 621 O O . SER A 1 81 ? 13.754 -7.322 -22.915 1.00 63.31 81 SER A O 1
ATOM 623 N N . CYS A 1 82 ? 12.136 -6.716 -21.476 1.00 64.75 82 CYS A N 1
ATOM 624 C CA . CYS A 1 82 ? 13.008 -6.644 -20.303 1.00 64.75 82 CYS A CA 1
ATOM 625 C C . CYS A 1 82 ? 13.336 -8.072 -19.835 1.00 64.75 82 CYS A C 1
ATOM 627 O O . CYS A 1 82 ? 12.781 -8.541 -18.842 1.00 64.75 82 CYS A O 1
ATOM 629 N N . ASP A 1 83 ? 14.154 -8.791 -20.597 1.00 68.94 83 ASP A N 1
ATOM 630 C CA . ASP A 1 83 ? 14.636 -10.107 -20.208 1.00 68.94 83 ASP A CA 1
ATOM 631 C C . ASP A 1 83 ? 15.823 -9.898 -19.268 1.00 68.94 83 ASP A C 1
AT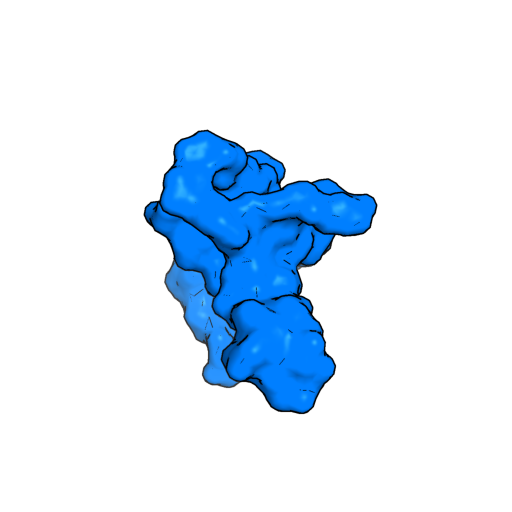OM 633 O O . ASP A 1 83 ? 16.933 -9.560 -19.681 1.00 68.94 83 ASP A O 1
ATOM 637 N N . TYR A 1 84 ? 15.535 -9.932 -17.970 1.00 73.19 84 TYR A N 1
ATOM 638 C CA . TYR A 1 84 ? 16.539 -9.718 -16.942 1.00 73.19 84 TYR A CA 1
ATOM 639 C C . TYR A 1 84 ? 17.211 -11.052 -16.626 1.00 73.19 84 TYR A C 1
ATOM 641 O O . TYR A 1 84 ? 16.605 -11.899 -15.975 1.00 73.19 84 TYR A O 1
ATOM 649 N N . GLU A 1 85 ? 18.480 -11.212 -17.005 1.00 79.06 85 GLU A N 1
ATOM 650 C CA . GLU A 1 85 ? 19.280 -12.368 -16.564 1.00 79.06 85 GLU A CA 1
ATOM 651 C C . GLU A 1 85 ? 19.401 -12.412 -15.033 1.00 79.06 85 GLU A C 1
ATOM 653 O O . GLU A 1 85 ? 19.395 -13.479 -14.421 1.00 79.06 85 GLU A O 1
ATOM 658 N N . GLN A 1 86 ? 19.485 -11.237 -14.401 1.00 78.06 86 GLN A N 1
ATOM 659 C CA . GLN A 1 86 ? 19.575 -11.105 -12.954 1.00 78.06 86 GLN A CA 1
ATOM 660 C C . GLN A 1 86 ? 18.977 -9.776 -12.479 1.00 78.06 86 GLN A C 1
ATOM 662 O O . GLN A 1 86 ? 19.233 -8.717 -13.052 1.00 78.06 86 GLN A O 1
ATOM 667 N N . VAL A 1 87 ? 18.224 -9.822 -11.376 1.00 80.31 87 VAL A N 1
ATOM 668 C CA . VAL A 1 87 ? 17.706 -8.639 -10.674 1.00 80.31 87 VAL A CA 1
ATOM 669 C C . VAL A 1 87 ? 18.341 -8.570 -9.287 1.00 80.31 87 VAL A C 1
ATOM 671 O O . VAL A 1 87 ? 18.215 -9.502 -8.496 1.00 80.31 87 VAL A O 1
ATOM 674 N N . ILE A 1 88 ? 19.025 -7.464 -8.979 1.00 81.50 88 ILE A N 1
ATOM 675 C CA . ILE A 1 88 ? 19.632 -7.219 -7.662 1.00 81.50 88 ILE A CA 1
ATOM 676 C C . ILE A 1 88 ? 18.784 -6.192 -6.917 1.00 81.50 88 ILE A C 1
ATOM 678 O O . ILE A 1 88 ? 18.614 -5.064 -7.378 1.00 81.50 88 ILE A O 1
ATOM 682 N N . ILE A 1 89 ? 18.274 -6.574 -5.747 1.00 78.88 89 ILE A N 1
ATOM 683 C CA . ILE A 1 89 ? 17.445 -5.710 -4.905 1.00 78.88 89 ILE A CA 1
ATOM 684 C C . ILE A 1 89 ? 18.291 -5.224 -3.732 1.00 78.88 89 ILE A C 1
ATOM 686 O O . ILE A 1 89 ? 18.676 -6.004 -2.864 1.00 78.88 89 ILE A O 1
ATOM 690 N N . ALA A 1 90 ? 18.579 -3.925 -3.711 1.00 80.94 90 ALA A N 1
ATOM 691 C CA . ALA A 1 90 ? 19.308 -3.271 -2.631 1.00 80.94 90 ALA A CA 1
ATOM 692 C C . ALA A 1 90 ? 18.364 -2.434 -1.752 1.00 80.94 90 ALA A C 1
ATOM 694 O O . ALA A 1 90 ? 17.325 -1.956 -2.207 1.00 80.94 90 ALA A O 1
ATOM 695 N N . GLY A 1 91 ? 18.745 -2.227 -0.489 1.00 73.62 91 GLY A N 1
ATOM 696 C CA . GLY A 1 91 ? 17.995 -1.424 0.483 1.00 73.62 91 GLY A CA 1
ATOM 697 C C . GLY A 1 91 ? 17.380 -2.247 1.616 1.00 73.62 91 GLY A C 1
ATOM 698 O O . GLY A 1 91 ? 17.403 -3.476 1.604 1.00 73.62 91 GLY A O 1
ATOM 699 N N . ALA A 1 92 ? 16.817 -1.554 2.612 1.00 69.62 92 ALA A N 1
ATOM 700 C CA . ALA A 1 92 ? 16.328 -2.151 3.863 1.00 69.62 92 ALA A CA 1
ATOM 701 C C . ALA A 1 92 ? 15.235 -3.226 3.678 1.00 69.62 92 ALA A C 1
ATOM 703 O O . ALA A 1 92 ? 15.013 -4.042 4.568 1.00 69.62 92 ALA A O 1
ATOM 704 N N . PHE A 1 93 ? 14.576 -3.251 2.518 1.00 65.44 93 PHE A N 1
ATOM 705 C CA . PHE A 1 93 ? 13.550 -4.233 2.175 1.00 65.44 93 PHE A CA 1
ATOM 706 C C . PHE A 1 93 ? 14.114 -5.559 1.643 1.00 65.44 93 PHE A C 1
ATOM 708 O O . PHE A 1 93 ? 13.400 -6.556 1.670 1.00 65.44 93 PHE A O 1
ATOM 715 N N . GLY A 1 94 ? 15.376 -5.607 1.195 1.00 60.06 94 GLY A N 1
ATOM 716 C CA . GLY A 1 94 ? 15.948 -6.780 0.520 1.00 60.06 94 GLY A CA 1
ATOM 717 C C . GLY A 1 94 ? 16.019 -8.046 1.384 1.00 60.06 94 GLY A C 1
ATOM 718 O O . GLY A 1 94 ? 15.912 -9.146 0.856 1.00 60.06 94 GLY A O 1
ATOM 719 N N . SER A 1 95 ? 16.129 -7.914 2.710 1.00 60.66 95 SER A N 1
ATOM 720 C CA . SER A 1 95 ? 16.196 -9.053 3.642 1.00 60.66 95 SER A CA 1
ATOM 721 C C . SER A 1 95 ? 14.841 -9.693 3.966 1.00 60.66 95 SER A C 1
ATOM 723 O O . SER A 1 95 ? 14.810 -10.801 4.490 1.00 60.66 95 SER A O 1
ATOM 725 N N . HIS A 1 96 ? 13.728 -9.018 3.660 1.00 66.31 96 HIS A N 1
ATOM 726 C CA . HIS A 1 96 ? 12.367 -9.471 3.988 1.00 66.31 96 HIS A CA 1
ATOM 727 C C . HIS A 1 96 ? 11.435 -9.476 2.768 1.00 66.31 96 HIS A C 1
ATOM 729 O O . HIS A 1 96 ? 10.214 -9.592 2.914 1.00 66.31 96 HIS A O 1
ATOM 735 N N . LEU A 1 97 ? 11.991 -9.308 1.564 1.00 66.00 97 LEU A N 1
ATOM 736 C CA . LEU A 1 97 ? 11.214 -9.277 0.337 1.00 66.00 97 LEU A CA 1
ATOM 737 C C . LEU A 1 97 ? 10.867 -10.700 -0.107 1.00 66.00 97 LEU A C 1
ATOM 739 O O . LEU A 1 97 ? 11.738 -11.506 -0.421 1.00 66.00 97 LEU A O 1
ATOM 743 N N . ASP A 1 98 ? 9.573 -10.976 -0.180 1.00 71.25 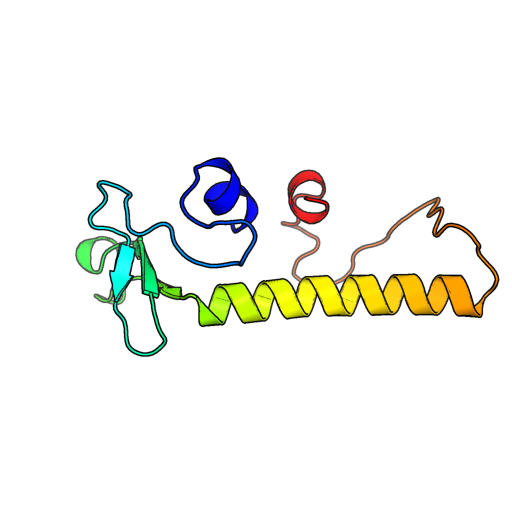98 ASP A N 1
ATOM 744 C CA . ASP A 1 98 ? 9.037 -12.181 -0.802 1.00 71.25 98 ASP A CA 1
ATOM 745 C C . ASP A 1 98 ? 8.831 -11.904 -2.301 1.00 71.25 98 ASP A C 1
ATOM 747 O O . ASP A 1 98 ? 7.933 -11.145 -2.679 1.00 71.25 98 ASP A O 1
ATOM 751 N N . ILE A 1 99 ? 9.712 -12.463 -3.140 1.00 73.56 99 ILE A N 1
ATOM 752 C CA . ILE A 1 99 ? 9.746 -12.206 -4.589 1.00 73.56 99 ILE A CA 1
ATOM 753 C C . ILE A 1 99 ? 8.442 -12.660 -5.257 1.00 73.56 99 ILE A C 1
ATOM 755 O O . ILE A 1 99 ? 7.896 -11.931 -6.086 1.00 73.56 99 ILE A O 1
ATOM 759 N N . GLU A 1 100 ? 7.897 -13.813 -4.863 1.00 71.06 100 GLU A N 1
ATOM 760 C CA . GLU A 1 100 ? 6.66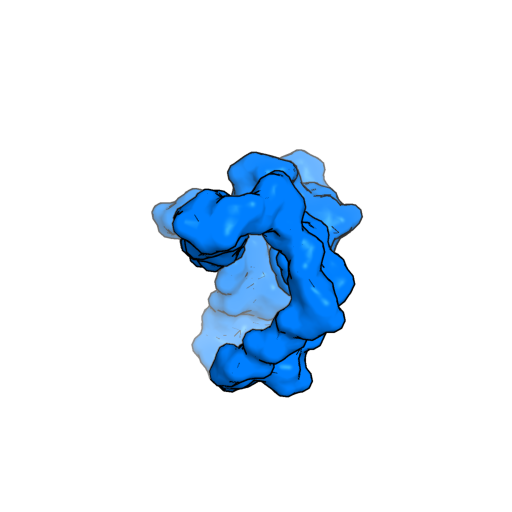2 -14.352 -5.448 1.00 71.06 100 GLU A CA 1
ATOM 761 C C . GLU A 1 100 ? 5.475 -13.411 -5.204 1.00 71.06 100 GLU A C 1
ATOM 763 O O . GLU A 1 100 ? 4.673 -13.137 -6.104 1.00 71.06 100 GLU A O 1
ATOM 768 N N . LYS A 1 101 ? 5.408 -12.827 -4.001 1.00 69.00 101 LYS A N 1
ATOM 769 C CA . LYS A 1 101 ? 4.390 -11.828 -3.643 1.00 69.00 101 LYS A CA 1
ATOM 770 C C . LYS A 1 101 ? 4.642 -10.438 -4.229 1.00 69.00 101 LYS A C 1
ATOM 772 O O . LYS A 1 101 ? 3.738 -9.610 -4.172 1.00 69.00 101 LYS A O 1
ATOM 777 N N . ALA A 1 102 ? 5.845 -10.143 -4.720 1.00 66.19 102 ALA A N 1
ATOM 778 C CA . ALA A 1 102 ? 6.181 -8.841 -5.299 1.00 66.19 102 ALA A CA 1
ATOM 779 C C . ALA A 1 102 ? 5.758 -8.730 -6.773 1.00 66.19 102 ALA A C 1
ATOM 781 O O . ALA A 1 102 ? 5.398 -7.643 -7.234 1.00 66.19 102 ALA A O 1
ATOM 782 N N . ILE A 1 103 ? 5.783 -9.848 -7.503 1.00 67.81 103 ILE A N 1
ATOM 783 C CA . ILE A 1 103 ? 5.400 -9.910 -8.920 1.00 67.81 103 ILE A CA 1
ATOM 784 C C . ILE A 1 103 ? 3.878 -9.771 -9.063 1.00 67.81 103 ILE A C 1
ATOM 786 O O . ILE A 1 103 ? 3.403 -8.958 -9.860 1.00 67.81 103 ILE A O 1
ATOM 790 N N . THR A 1 104 ? 3.126 -10.495 -8.234 1.00 56.06 104 THR A N 1
ATOM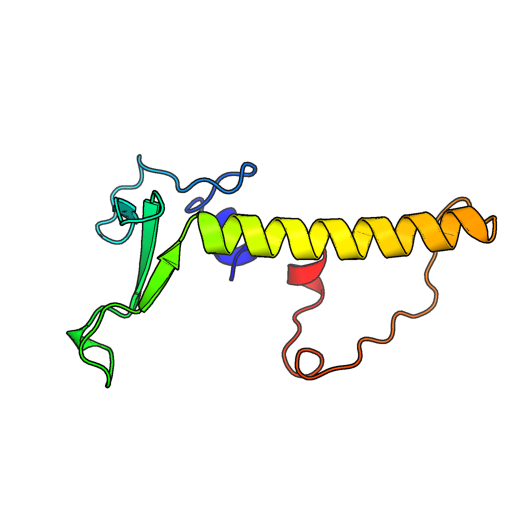 791 C CA . THR A 1 104 ? 1.652 -10.530 -8.256 1.00 56.06 104 THR A CA 1
ATOM 792 C C . THR A 1 104 ? 1.055 -9.270 -7.633 1.00 56.06 104 THR A C 1
ATOM 794 O O . THR A 1 104 ? 0.180 -8.643 -8.263 1.00 56.06 104 THR A O 1
#

Solvent-accessible surface area (backbone atoms only — not comparable to full-atom values): 6445 Å² total; per-residue (Å²): 106,70,55,59,32,43,75,72,57,46,25,47,98,85,52,43,69,50,81,87,55,98,52,92,42,59,45,84,56,95,71,46,49,29,37,55,78,38,53,24,94,76,38,97,81,66,46,66,42,67,49,40,36,56,58,44,50,53,52,52,49,52,53,50,51,52,53,50,51,54,53,50,52,31,52,75,72,69,38,92,60,83,77,68,94,72,86,87,72,81,63,93,58,51,88,76,61,56,65,75,64,66,75,107

InterPro domains:
  IPR027980 RamQ-like, C-terminal domain [PF14574] (4-104)
  IPR052911 Corrinoid activation enzyme [PTHR42895] (9-103)

Organism: NCBI:txid412755

Sequence (104 aa):
MLYSFQHVGVIGQNGKFNRDLATKRVRPGSDGYEYILARARETQIGKDIVITEVDIDNLLRAKAAMYAGCQTLCKSVGMGSCDYEQVIIAGAFGSHLDIEKAIT